Protein AF-A0A924QY97-F1 (afdb_monomer_lite)

Sequence (110 aa):
MATKSKAYRAAAEKIEEGRFYTPSEAVAVARETGSAKFNSTVEVALKLGVDPRKADQMVRGTVNLPHGTGKTARVIVFATGPAAEAALPAGADEGGGDELIEKVAAGYTS

Secondary structure (DSSP, 8-state):
-PPPPHHHHHHHTTSPTT----HHHHHHHHHHHS-TTS-PPP---------TTSGGG--------TT--SS----EEE--THHHHTTTTTT-SEEESHHHHHHHHTT---

pLDDT: mean 82.74, std 6.96, range [52.59, 94.69]

Structure (mmCIF, N/CA/C/O backbone):
data_AF-A0A924QY97-F1
#
_entry.id   AF-A0A924QY97-F1
#
loop_
_atom_site.group_PDB
_atom_site.id
_atom_site.type_symbol
_atom_site.label_atom_id
_atom_site.label_alt_id
_atom_site.label_comp_id
_atom_site.label_asym_id
_atom_site.label_entity_id
_atom_site.label_seq_id
_atom_site.pdbx_PDB_ins_code
_a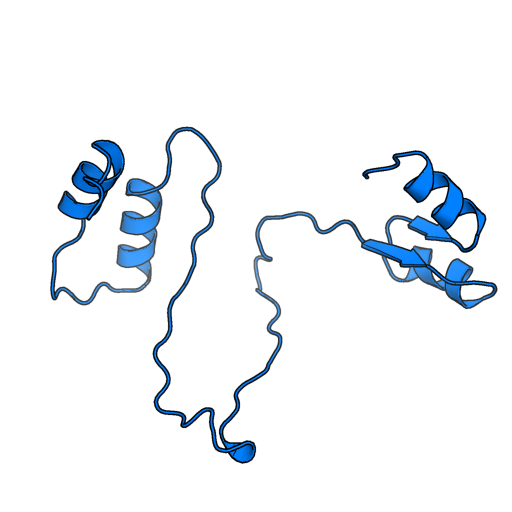tom_site.Cartn_x
_atom_site.Cartn_y
_atom_site.Cartn_z
_atom_site.occupancy
_atom_site.B_iso_or_equiv
_atom_site.auth_seq_id
_atom_site.auth_comp_id
_atom_site.auth_asym_id
_atom_site.auth_atom_id
_atom_site.pdbx_PDB_model_num
ATOM 1 N N . MET A 1 1 ? 9.631 1.384 25.755 1.00 52.59 1 MET A N 1
ATOM 2 C CA . MET A 1 1 ? 8.836 1.568 24.519 1.00 52.59 1 MET A CA 1
ATOM 3 C C . MET A 1 1 ? 8.519 3.045 24.384 1.00 52.59 1 MET A C 1
ATOM 5 O O . MET A 1 1 ? 8.153 3.647 25.384 1.00 52.59 1 MET A O 1
ATOM 9 N N . ALA A 1 2 ? 8.715 3.639 23.207 1.00 66.44 2 ALA A N 1
ATOM 10 C CA . ALA A 1 2 ? 8.408 5.052 22.997 1.00 66.44 2 ALA A CA 1
ATOM 11 C C . ALA A 1 2 ? 6.901 5.310 23.166 1.00 66.44 2 ALA A C 1
ATOM 13 O O . ALA A 1 2 ? 6.069 4.543 22.678 1.00 66.44 2 ALA A O 1
ATOM 14 N N . THR A 1 3 ? 6.554 6.386 23.867 1.00 83.25 3 THR A N 1
ATOM 15 C CA . THR A 1 3 ? 5.167 6.808 24.069 1.00 83.25 3 THR A CA 1
ATOM 16 C C . THR A 1 3 ? 4.534 7.162 22.723 1.00 83.25 3 THR A C 1
ATOM 18 O O . THR A 1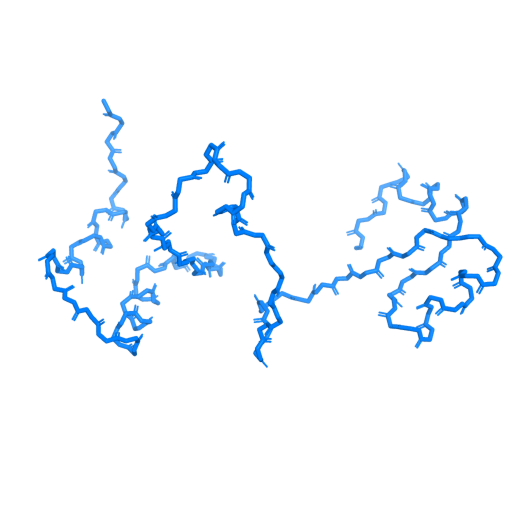 3 ? 5.054 7.995 21.982 1.00 83.25 3 THR A O 1
ATOM 21 N N . LYS A 1 4 ? 3.397 6.534 22.403 1.00 84.75 4 LYS A N 1
ATOM 22 C CA . LYS A 1 4 ? 2.625 6.813 21.182 1.00 84.75 4 LYS A CA 1
ATOM 23 C C . LYS A 1 4 ? 2.173 8.281 21.155 1.00 84.75 4 LYS A C 1
ATOM 25 O O . LYS A 1 4 ? 1.813 8.845 22.190 1.00 84.75 4 LYS A O 1
ATOM 30 N N . SER A 1 5 ? 2.174 8.898 19.971 1.00 87.56 5 SER A N 1
ATOM 31 C CA . SER A 1 5 ? 1.789 10.306 19.805 1.00 87.56 5 SER A CA 1
ATOM 32 C C . SER A 1 5 ? 0.316 10.544 20.171 1.00 87.56 5 SER A C 1
ATOM 34 O O . SER A 1 5 ? -0.513 9.634 20.106 1.00 87.56 5 SER A O 1
ATOM 36 N N . LYS A 1 6 ? -0.035 11.787 20.531 1.00 86.50 6 LYS A N 1
ATOM 37 C CA . LYS A 1 6 ? -1.427 12.166 20.847 1.00 86.50 6 LYS A CA 1
ATOM 38 C C . LYS A 1 6 ? -2.384 11.853 19.690 1.00 86.50 6 LYS A C 1
ATOM 40 O O . LYS A 1 6 ? -3.463 11.326 19.922 1.00 86.50 6 LYS A O 1
ATOM 45 N N . ALA A 1 7 ? -1.949 12.117 18.456 1.00 85.06 7 ALA A N 1
ATOM 46 C CA . ALA A 1 7 ? -2.725 11.836 17.251 1.00 85.06 7 ALA A CA 1
ATOM 47 C C . ALA A 1 7 ? -2.976 10.332 17.058 1.00 85.06 7 ALA A C 1
ATOM 49 O O . ALA A 1 7 ? -4.096 9.939 16.753 1.00 85.06 7 ALA A O 1
ATOM 50 N N . TYR A 1 8 ? -1.965 9.490 17.302 1.00 87.00 8 TYR A N 1
ATOM 51 C CA . TYR A 1 8 ? -2.133 8.038 17.219 1.00 87.00 8 TYR A CA 1
ATOM 52 C C . TYR A 1 8 ? -3.165 7.539 18.234 1.00 87.00 8 TYR A C 1
ATOM 54 O O . TYR A 1 8 ? -4.016 6.722 17.904 1.00 87.00 8 TYR A O 1
ATOM 62 N N . ARG A 1 9 ? -3.094 8.026 19.478 1.00 88.62 9 ARG A N 1
ATOM 63 C CA . ARG A 1 9 ? -4.020 7.607 20.538 1.00 88.62 9 ARG A CA 1
ATOM 64 C C . ARG A 1 9 ? -5.468 7.972 20.205 1.00 88.62 9 ARG A C 1
ATOM 66 O O . ARG A 1 9 ? -6.322 7.103 20.283 1.00 88.62 9 ARG A O 1
ATOM 73 N N . ALA A 1 10 ? -5.706 9.201 19.747 1.00 87.62 10 ALA A N 1
ATOM 74 C CA . ALA A 1 10 ? -7.034 9.650 19.329 1.00 87.62 10 ALA A CA 1
ATOM 75 C C . ALA A 1 10 ? -7.591 8.845 18.139 1.00 87.62 10 ALA A C 1
ATOM 77 O O . ALA A 1 10 ? -8.789 8.596 18.071 1.00 87.62 10 ALA A O 1
ATOM 78 N N . ALA A 1 11 ? -6.736 8.422 17.201 1.00 87.00 11 ALA A N 1
ATOM 79 C CA . ALA A 1 11 ? -7.147 7.543 16.107 1.00 87.00 11 ALA A CA 1
ATOM 80 C C . ALA A 1 11 ? -7.488 6.126 16.601 1.00 87.00 11 ALA A C 1
ATOM 82 O O . ALA A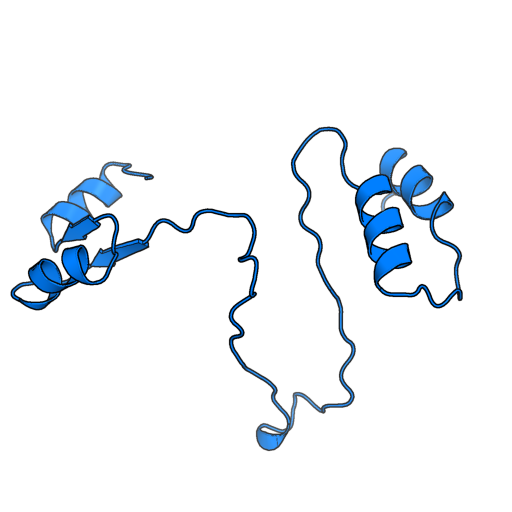 1 11 ? -8.473 5.548 16.154 1.00 87.00 11 ALA A O 1
ATOM 83 N N . ALA A 1 12 ? -6.705 5.583 17.539 1.00 87.81 12 ALA A N 1
ATOM 84 C CA . ALA A 1 12 ? -6.932 4.251 18.098 1.00 87.81 12 ALA A CA 1
ATOM 85 C C . ALA A 1 12 ? -8.234 4.160 18.910 1.00 87.81 12 ALA A C 1
ATOM 87 O O . ALA A 1 12 ? -8.889 3.129 18.874 1.00 87.81 12 ALA A O 1
ATOM 88 N N . GLU A 1 13 ? -8.639 5.238 19.587 1.00 88.75 13 GLU A N 1
ATOM 89 C CA . GLU A 1 13 ? -9.910 5.311 20.329 1.00 88.75 13 GLU A CA 1
ATOM 90 C C . GLU A 1 13 ? -11.152 5.173 19.430 1.00 88.75 13 GLU A C 1
ATOM 92 O O . GLU A 1 13 ? -12.214 4.792 19.912 1.00 88.75 13 GLU A O 1
ATOM 97 N N . LYS A 1 14 ? -11.030 5.446 18.123 1.00 87.00 14 LYS A N 1
ATOM 98 C CA . LYS A 1 14 ? -12.119 5.265 17.147 1.00 87.00 14 LYS A CA 1
ATOM 99 C C . LYS A 1 14 ? -12.261 3.824 16.652 1.00 87.00 14 LYS A C 1
ATOM 101 O O . LYS A 1 14 ? -13.213 3.521 15.936 1.00 87.00 14 LYS A O 1
ATOM 106 N N . ILE A 1 15 ? -11.294 2.962 16.963 1.00 89.69 15 ILE A N 1
ATOM 107 C CA . ILE A 1 15 ? -11.260 1.572 16.515 1.00 89.69 15 ILE A CA 1
ATOM 108 C C . ILE A 1 15 ? -11.695 0.693 17.684 1.00 89.69 15 ILE A C 1
ATOM 110 O O . ILE A 1 15 ? -11.055 0.670 18.732 1.00 89.69 15 ILE A O 1
ATOM 114 N N . GLU A 1 16 ? -12.775 -0.055 17.494 1.00 89.75 16 GLU A N 1
ATOM 115 C CA . GLU A 1 16 ? -13.268 -1.011 18.478 1.00 89.75 16 GLU A CA 1
ATOM 116 C C . GLU A 1 16 ? -12.470 -2.312 18.382 1.00 89.75 16 GLU A C 1
ATOM 118 O O . GLU A 1 16 ? -12.450 -2.993 17.352 1.00 89.75 16 GLU A O 1
ATOM 123 N N . GLU A 1 17 ? -11.802 -2.670 19.474 1.00 89.44 17 GLU A N 1
ATOM 124 C CA . GLU A 1 17 ? -11.028 -3.902 19.549 1.00 89.44 17 GLU A CA 1
ATOM 125 C C . GLU A 1 17 ? -11.950 -5.131 19.504 1.00 89.44 17 GLU A C 1
ATOM 127 O O . GLU A 1 17 ? -12.967 -5.200 20.191 1.00 89.44 17 GLU A O 1
ATOM 132 N N . GLY A 1 18 ? -11.603 -6.116 18.672 1.00 88.75 18 GLY A N 1
ATOM 133 C CA . GLY A 1 18 ? -12.374 -7.355 18.517 1.00 88.75 18 GLY A CA 1
ATOM 134 C C . GLY A 1 18 ? -13.609 -7.250 17.615 1.00 88.75 18 GLY A C 1
ATOM 135 O O . GLY A 1 1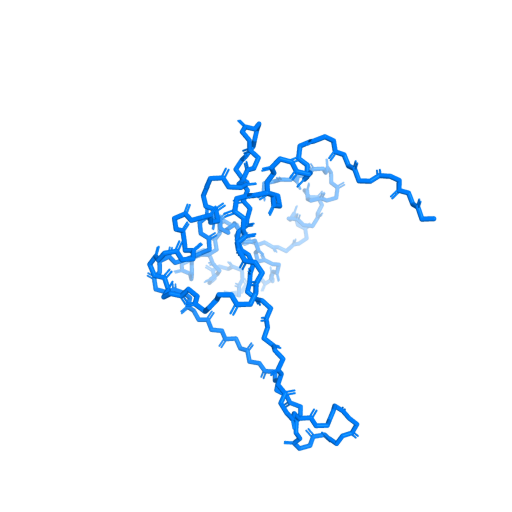8 ? -14.203 -8.280 17.294 1.00 88.75 18 GLY A O 1
ATOM 136 N N . ARG A 1 19 ? -13.978 -6.049 17.148 1.00 91.62 19 ARG A N 1
ATOM 137 C CA . ARG A 1 19 ? -15.054 -5.880 16.166 1.00 91.62 19 ARG A CA 1
ATOM 138 C C . ARG A 1 19 ? -14.563 -6.222 14.760 1.00 91.62 19 ARG A C 1
ATOM 140 O O . ARG A 1 19 ? -13.571 -5.682 14.273 1.00 91.62 19 ARG A O 1
ATOM 147 N N . PHE A 1 20 ? -15.311 -7.082 14.073 1.00 91.81 20 PHE A N 1
ATOM 148 C CA . PHE A 1 20 ? -15.124 -7.331 12.647 1.00 91.81 20 PHE A CA 1
ATOM 149 C C . PHE A 1 20 ? -15.940 -6.321 11.844 1.00 91.81 20 PHE A C 1
ATOM 151 O O . PHE A 1 20 ? -17.165 -6.402 11.783 1.00 91.81 20 PHE A O 1
ATOM 158 N N . TYR A 1 21 ? -15.249 -5.356 11.246 1.00 92.88 21 TYR A N 1
ATOM 159 C CA . TYR A 1 21 ? -15.856 -4.367 10.365 1.00 92.88 21 TYR A CA 1
ATOM 160 C C . TYR A 1 21 ? -16.125 -4.957 8.981 1.00 92.88 21 TYR A C 1
ATOM 162 O O . TYR A 1 21 ? -15.310 -5.708 8.438 1.00 92.88 21 TYR A O 1
ATOM 170 N N . THR A 1 22 ? -17.241 -4.566 8.372 1.00 94.69 22 THR A N 1
ATOM 171 C CA . THR A 1 22 ? -17.449 -4.775 6.935 1.00 94.69 22 THR A CA 1
ATOM 172 C C . THR A 1 22 ? -16.456 -3.927 6.126 1.00 94.69 22 THR A C 1
ATOM 174 O O . THR A 1 22 ? -15.958 -2.914 6.630 1.00 94.69 22 THR A O 1
ATOM 177 N N . PRO A 1 23 ? -16.175 -4.269 4.853 1.00 89.25 23 PRO A N 1
ATOM 178 C CA . PRO A 1 23 ? -15.249 -3.491 4.028 1.00 89.25 23 PRO A CA 1
ATOM 179 C C . PRO A 1 23 ? -15.609 -2.000 3.939 1.00 89.25 23 PRO A C 1
ATOM 181 O O . PRO A 1 23 ? -14.732 -1.144 4.021 1.00 89.25 23 PRO A O 1
ATOM 184 N N . SER A 1 24 ? -16.899 -1.675 3.829 1.00 91.38 24 SER A N 1
ATOM 185 C CA . SER A 1 24 ? -17.388 -0.293 3.785 1.00 91.38 24 SER A CA 1
ATOM 186 C C . SER A 1 24 ? -17.149 0.465 5.090 1.00 91.38 24 SER A C 1
ATOM 188 O O . SER A 1 24 ? -16.701 1.610 5.058 1.00 91.38 24 SER A O 1
ATOM 190 N N . GLU A 1 25 ? -17.406 -0.168 6.237 1.00 91.69 25 GLU A N 1
ATOM 191 C CA . GLU A 1 25 ? -17.169 0.452 7.546 1.00 91.69 25 GLU A CA 1
ATOM 192 C C . GLU A 1 25 ? -15.672 0.644 7.799 1.00 91.69 25 GLU A C 1
ATOM 194 O O . GLU A 1 25 ? -15.252 1.711 8.242 1.00 91.69 25 GLU A O 1
ATOM 199 N N . ALA A 1 26 ? -14.853 -0.354 7.454 1.00 90.50 26 ALA A N 1
ATOM 200 C CA . ALA A 1 26 ? -13.405 -0.284 7.604 1.00 90.50 26 ALA A CA 1
ATOM 201 C C . ALA A 1 26 ? -12.806 0.879 6.797 1.00 90.50 26 ALA A C 1
ATOM 203 O O . ALA A 1 26 ? -11.949 1.603 7.301 1.00 90.50 26 ALA A O 1
ATOM 204 N N . VAL A 1 27 ? -13.289 1.108 5.569 1.00 89.88 27 VAL A N 1
ATOM 205 C CA . VAL A 1 27 ? -12.858 2.245 4.741 1.00 89.88 27 VAL A CA 1
ATOM 206 C C . VAL A 1 27 ? -13.282 3.580 5.356 1.00 89.88 27 VAL A C 1
ATOM 208 O O . VAL A 1 27 ? -12.490 4.524 5.348 1.00 89.88 27 VAL A O 1
ATOM 211 N N . ALA A 1 28 ? -14.492 3.678 5.914 1.00 90.75 28 ALA A N 1
ATOM 212 C CA . ALA A 1 28 ? -14.946 4.895 6.587 1.00 90.75 28 ALA A CA 1
ATOM 213 C C . ALA A 1 28 ? -14.044 5.241 7.784 1.00 90.75 28 ALA A C 1
ATOM 215 O O . ALA A 1 28 ? -13.512 6.351 7.853 1.00 90.75 28 ALA A O 1
ATOM 216 N N . VAL A 1 29 ? -13.773 4.261 8.652 1.00 90.00 29 VAL A N 1
ATOM 217 C CA . VAL A 1 29 ? -12.866 4.419 9.800 1.00 90.00 29 VAL A CA 1
ATOM 218 C C . VAL A 1 29 ? -11.452 4.776 9.334 1.00 90.00 29 VAL A C 1
ATOM 220 O O . VAL A 1 29 ? -10.855 5.720 9.850 1.00 90.00 29 VAL A O 1
ATOM 223 N N . ALA A 1 30 ? -10.929 4.104 8.302 1.00 88.94 30 ALA A N 1
ATOM 224 C CA . ALA A 1 30 ? -9.600 4.389 7.762 1.00 88.94 30 ALA A CA 1
ATOM 225 C C . ALA A 1 30 ? -9.456 5.856 7.315 1.00 88.94 30 ALA A C 1
ATOM 227 O O . ALA A 1 30 ? -8.440 6.491 7.610 1.00 88.94 30 ALA A O 1
ATOM 228 N N . ARG A 1 31 ? -10.488 6.432 6.677 1.00 86.12 31 ARG A N 1
ATOM 229 C CA . ARG A 1 31 ? -10.498 7.854 6.285 1.00 86.12 31 ARG A CA 1
ATOM 230 C C . ARG A 1 31 ? -10.498 8.792 7.490 1.00 86.12 31 ARG A C 1
ATOM 232 O O . ARG A 1 31 ? -9.826 9.817 7.448 1.00 86.12 31 ARG A O 1
ATOM 239 N N . GLU A 1 32 ? -11.201 8.445 8.563 1.00 86.56 32 GLU A N 1
ATOM 240 C CA . GLU A 1 32 ? -11.259 9.253 9.788 1.00 86.56 32 GLU A CA 1
ATOM 241 C C . GLU A 1 32 ? -10.003 9.177 10.664 1.00 86.56 32 GLU A C 1
ATOM 243 O O . GLU A 1 32 ? -9.762 10.076 11.478 1.00 86.56 32 GLU A O 1
ATOM 248 N N . THR A 1 33 ? -9.242 8.089 10.543 1.00 87.06 33 THR A N 1
ATOM 249 C CA . THR A 1 33 ? -7.961 7.886 11.240 1.00 87.06 33 THR A CA 1
ATOM 250 C C . THR A 1 33 ? -6.757 8.408 10.456 1.00 87.06 33 THR A C 1
ATOM 252 O O . THR A 1 33 ? -5.651 8.470 10.997 1.00 87.06 33 THR A O 1
ATOM 255 N N . GLY A 1 34 ? -6.960 8.786 9.190 1.00 81.81 34 GLY A N 1
ATOM 256 C CA . GLY A 1 34 ? -5.924 9.340 8.326 1.00 81.81 34 GLY A CA 1
ATOM 257 C C . GLY A 1 34 ? -5.357 10.665 8.844 1.00 81.81 34 GLY A C 1
ATOM 258 O O . GLY A 1 34 ? -5.984 11.395 9.614 1.00 81.81 34 GLY A O 1
ATOM 259 N N . SER A 1 35 ? -4.144 11.003 8.406 1.00 77.00 35 SER A N 1
ATOM 260 C CA . SER A 1 35 ? -3.531 12.291 8.732 1.00 77.00 35 SER A CA 1
ATOM 261 C C . SER A 1 35 ? -4.298 13.433 8.068 1.00 77.00 35 SER A C 1
ATOM 263 O O . SER A 1 35 ? -4.467 13.445 6.854 1.00 77.00 35 SER A O 1
ATOM 265 N N . ALA A 1 36 ? -4.672 14.455 8.839 1.00 77.44 36 ALA A N 1
ATOM 266 C CA . ALA A 1 36 ? -5.285 15.670 8.295 1.00 77.44 36 ALA A CA 1
ATOM 267 C C . ALA A 1 36 ? -4.301 16.553 7.499 1.00 77.44 36 ALA A C 1
ATOM 269 O O . ALA A 1 36 ? -4.715 17.499 6.838 1.00 77.44 36 ALA A O 1
ATOM 270 N N . LYS A 1 37 ? -2.990 16.289 7.595 1.00 82.38 37 LYS A N 1
ATOM 271 C CA . LYS A 1 37 ? -1.941 17.157 7.031 1.00 82.38 37 LYS A CA 1
ATOM 272 C C . LYS A 1 37 ? -1.477 16.746 5.637 1.00 82.38 37 LYS A C 1
ATOM 274 O O . LYS A 1 37 ? -0.834 17.543 4.965 1.00 82.38 37 LYS A O 1
ATOM 279 N N . PHE A 1 38 ? -1.718 15.502 5.234 1.00 83.62 38 PHE A N 1
ATOM 280 C CA . PHE A 1 38 ? -1.238 14.965 3.963 1.00 83.62 38 PHE A CA 1
ATOM 281 C C . PHE A 1 38 ? -2.125 13.817 3.482 1.00 83.62 38 PHE A C 1
ATOM 283 O O . PHE A 1 38 ? -2.796 13.157 4.277 1.00 83.62 38 PHE A O 1
ATOM 290 N N . ASN A 1 39 ? -2.066 13.538 2.180 1.00 82.19 39 ASN A N 1
ATOM 291 C CA . ASN A 1 39 ? -2.766 12.407 1.580 1.00 82.19 39 ASN A CA 1
ATOM 292 C C . ASN A 1 39 ? -2.173 11.092 2.092 1.00 82.19 39 ASN A C 1
ATOM 294 O O . ASN A 1 39 ? -1.072 10.690 1.716 1.00 82.19 39 ASN A O 1
ATOM 298 N N . SER A 1 40 ? -2.903 10.454 3.000 1.00 84.69 40 SER A N 1
ATOM 299 C CA . SER A 1 40 ? -2.492 9.203 3.632 1.00 84.69 40 SER A CA 1
ATOM 300 C C . SER A 1 40 ? -2.710 8.023 2.682 1.00 84.69 40 SER A C 1
ATOM 302 O O . SER A 1 40 ? -3.641 8.028 1.880 1.00 84.69 40 SER A O 1
ATOM 304 N N . THR A 1 41 ? -1.847 7.010 2.770 1.00 86.25 41 THR A N 1
ATOM 305 C CA . THR A 1 41 ? -2.005 5.746 2.034 1.00 86.25 41 THR A CA 1
ATOM 306 C C . THR A 1 41 ? -2.724 4.737 2.922 1.00 86.25 41 THR A C 1
ATOM 308 O O . THR A 1 41 ? -2.436 4.657 4.115 1.00 86.25 41 THR A O 1
ATOM 311 N N . VAL A 1 42 ? -3.665 3.989 2.347 1.00 87.25 42 VAL A N 1
ATOM 312 C CA . VAL A 1 42 ? -4.330 2.873 3.027 1.00 87.25 42 VAL A CA 1
ATOM 313 C C . VAL A 1 42 ? -3.621 1.587 2.627 1.00 87.25 42 VAL A C 1
ATOM 315 O O . VAL A 1 42 ? -3.474 1.302 1.441 1.00 87.25 42 VAL A O 1
ATOM 318 N N . GLU A 1 43 ? -3.196 0.816 3.621 1.00 87.25 43 GLU A N 1
ATOM 319 C CA . GLU A 1 43 ? -2.558 -0.486 3.440 1.00 87.25 43 GLU A CA 1
ATOM 320 C C . GLU A 1 43 ? -3.434 -1.585 4.044 1.00 87.25 43 GLU A C 1
ATOM 322 O O . GLU A 1 43 ? -4.175 -1.354 5.001 1.00 87.25 43 GLU A O 1
ATOM 327 N N . VAL A 1 44 ? -3.338 -2.794 3.490 1.00 87.62 44 VAL A N 1
ATOM 328 C CA . VAL A 1 44 ? -4.064 -3.969 3.981 1.00 87.62 44 VAL A CA 1
ATOM 329 C C . VAL A 1 44 ? -3.050 -5.024 4.397 1.00 87.62 44 VAL A C 1
ATOM 331 O O . VAL A 1 44 ? -2.299 -5.539 3.572 1.00 87.62 44 VAL A O 1
ATOM 334 N N . ALA A 1 45 ? -3.038 -5.358 5.686 1.00 89.50 45 ALA A N 1
ATOM 335 C CA . ALA A 1 45 ? -2.217 -6.433 6.221 1.00 89.50 45 ALA A CA 1
ATOM 336 C C . ALA A 1 45 ? -3.012 -7.744 6.218 1.00 89.50 45 ALA A C 1
ATOM 338 O O . ALA A 1 45 ? -4.061 -7.850 6.853 1.00 89.50 45 ALA A O 1
ATOM 339 N N . LEU A 1 46 ? -2.498 -8.753 5.517 1.00 88.12 46 LEU A N 1
ATOM 340 C CA . LEU A 1 46 ? -3.114 -10.074 5.405 1.00 88.12 46 LEU A CA 1
ATOM 341 C C . LEU A 1 46 ? -2.182 -11.107 6.031 1.00 88.12 46 LEU A C 1
ATOM 343 O O . LEU A 1 46 ? -1.047 -11.284 5.590 1.00 88.12 46 LEU A O 1
ATOM 347 N N . LYS A 1 47 ? -2.663 -11.813 7.056 1.00 88.56 47 LYS A N 1
ATOM 348 C CA . LYS A 1 47 ? -1.950 -12.964 7.611 1.00 88.56 47 LYS A CA 1
ATOM 349 C C . LYS A 1 47 ? -2.353 -14.211 6.834 1.00 88.56 47 LYS A C 1
ATOM 351 O O . LYS A 1 47 ? -3.470 -14.698 6.975 1.00 88.56 47 LYS A O 1
ATOM 356 N N . LEU A 1 48 ? -1.430 -14.721 6.029 1.00 88.81 48 LEU A N 1
ATOM 357 C CA . LEU A 1 48 ? -1.614 -15.955 5.271 1.00 88.81 48 LEU A CA 1
ATOM 358 C C . LEU A 1 48 ? -1.180 -17.169 6.108 1.00 88.81 48 LEU A C 1
ATOM 360 O O . LEU A 1 48 ? -0.287 -17.068 6.946 1.00 88.81 48 LEU A O 1
ATOM 364 N N . GLY A 1 49 ? -1.804 -18.322 5.869 1.00 88.69 49 GLY A N 1
ATOM 365 C CA . GLY A 1 49 ? -1.471 -19.597 6.522 1.00 88.69 49 GLY A CA 1
ATOM 366 C C . GLY A 1 49 ? -0.331 -20.372 5.851 1.00 88.69 49 GLY A C 1
ATOM 367 O O . GLY A 1 49 ? -0.273 -21.588 5.995 1.00 88.69 49 GLY A O 1
ATOM 368 N N . VAL A 1 50 ? 0.519 -19.697 5.075 1.00 87.62 50 VAL A N 1
ATOM 369 C CA . VAL A 1 50 ? 1.601 -20.314 4.291 1.00 87.62 50 VAL A CA 1
ATOM 370 C C . VAL A 1 50 ? 2.902 -20.376 5.090 1.00 87.62 50 VAL A C 1
ATOM 372 O O . VAL A 1 50 ? 3.192 -19.472 5.876 1.00 87.62 50 VAL A O 1
ATOM 375 N N . ASP A 1 51 ? 3.703 -21.420 4.878 1.00 88.19 51 ASP A N 1
ATOM 376 C CA . ASP A 1 51 ? 5.061 -21.511 5.420 1.00 88.19 51 ASP A CA 1
ATOM 377 C C . ASP A 1 51 ? 6.067 -20.900 4.427 1.00 88.19 51 ASP A C 1
ATOM 379 O O . ASP A 1 51 ? 6.366 -21.518 3.403 1.00 88.19 51 ASP A O 1
ATOM 383 N N . PRO A 1 52 ? 6.645 -19.717 4.708 1.00 83.50 52 PRO A N 1
ATOM 384 C CA . PRO A 1 52 ? 7.551 -19.043 3.780 1.00 83.50 52 PRO A CA 1
ATOM 385 C C . PRO A 1 52 ? 8.885 -19.779 3.581 1.00 83.50 52 PRO A C 1
ATOM 387 O O . PRO A 1 52 ? 9.650 -19.418 2.690 1.00 83.50 52 PRO A O 1
ATOM 390 N N . ARG A 1 53 ? 9.195 -20.794 4.402 1.00 88.31 53 ARG A N 1
ATOM 391 C CA . ARG A 1 53 ? 10.403 -21.623 4.254 1.00 88.31 53 ARG A CA 1
ATOM 392 C C . ARG A 1 53 ? 10.254 -22.661 3.142 1.00 88.31 53 ARG A C 1
ATOM 394 O O . ARG A 1 53 ? 11.257 -23.209 2.690 1.00 88.31 53 ARG A O 1
ATOM 401 N N . LYS A 1 54 ? 9.020 -22.940 2.717 1.00 88.12 54 LYS A N 1
ATOM 402 C CA . LYS A 1 54 ? 8.692 -23.878 1.646 1.00 88.12 54 LYS A CA 1
ATOM 403 C C . LYS A 1 54 ? 8.447 -23.099 0.355 1.00 88.12 54 LYS A C 1
ATOM 405 O O . LYS A 1 54 ? 7.530 -22.286 0.279 1.00 88.12 54 LYS A O 1
ATOM 410 N N . ALA A 1 55 ? 9.293 -23.320 -0.650 1.00 81.12 55 ALA A N 1
ATOM 411 C CA . ALA A 1 55 ? 9.274 -22.541 -1.890 1.00 81.12 55 ALA A CA 1
ATOM 412 C C . ALA A 1 55 ? 7.941 -22.645 -2.658 1.00 81.12 55 ALA A C 1
ATOM 414 O O . ALA A 1 55 ? 7.517 -21.673 -3.275 1.00 81.12 55 ALA A O 1
ATOM 415 N N . ASP A 1 56 ? 7.256 -23.787 -2.574 1.00 85.19 56 ASP A N 1
ATOM 416 C CA . ASP A 1 56 ? 5.940 -24.052 -3.172 1.00 85.19 56 ASP A CA 1
ATOM 417 C C . ASP A 1 56 ? 4.792 -23.275 -2.510 1.00 85.19 56 ASP A C 1
ATOM 419 O O . ASP A 1 56 ? 3.738 -23.101 -3.115 1.00 85.19 56 ASP A O 1
ATOM 423 N N . GLN A 1 57 ? 4.992 -22.776 -1.287 1.00 85.69 57 GLN A N 1
ATOM 424 C CA . GLN A 1 57 ? 3.997 -21.989 -0.552 1.00 85.69 57 GLN A CA 1
ATOM 425 C C . GLN A 1 57 ? 4.276 -20.480 -0.594 1.00 85.69 57 GLN A C 1
ATOM 427 O O . GLN A 1 57 ? 3.535 -19.690 -0.004 1.00 85.69 57 GLN A O 1
ATOM 432 N N . MET A 1 58 ? 5.333 -20.054 -1.292 1.00 86.44 58 MET A N 1
ATOM 433 C CA . MET A 1 58 ? 5.654 -18.642 -1.449 1.00 86.44 58 MET A CA 1
ATOM 434 C C . MET A 1 58 ? 4.670 -17.974 -2.415 1.00 86.44 58 MET A C 1
ATOM 436 O O . MET A 1 58 ? 4.623 -18.287 -3.602 1.00 86.44 58 MET A O 1
ATOM 440 N N . VAL A 1 59 ? 3.909 -16.999 -1.915 1.00 84.12 59 VAL A N 1
ATOM 441 C CA . VAL A 1 59 ? 2.980 -16.213 -2.734 1.00 84.12 59 VAL A CA 1
ATOM 442 C C . VAL A 1 59 ? 3.672 -14.935 -3.194 1.00 84.12 59 VAL A C 1
ATOM 444 O O . VAL A 1 59 ? 3.931 -14.035 -2.396 1.00 84.12 59 VAL A O 1
ATOM 447 N N . ARG A 1 60 ? 3.956 -14.839 -4.495 1.00 87.12 60 ARG A N 1
ATOM 448 C CA . ARG A 1 60 ? 4.457 -13.619 -5.135 1.00 87.12 60 ARG A CA 1
ATOM 449 C C . ARG A 1 60 ? 3.663 -13.368 -6.409 1.00 87.12 60 ARG A C 1
ATOM 451 O O . ARG A 1 60 ? 3.731 -14.154 -7.345 1.00 87.12 60 ARG A O 1
ATOM 458 N N . GLY A 1 61 ? 2.916 -12.273 -6.436 1.00 84.88 61 GLY A N 1
ATOM 459 C CA . GLY A 1 61 ? 2.094 -11.896 -7.578 1.00 84.88 61 GLY A CA 1
ATOM 460 C C . GLY A 1 61 ? 1.989 -10.386 -7.709 1.00 84.88 61 GLY A C 1
ATOM 461 O O . GLY A 1 61 ? 2.252 -9.645 -6.761 1.00 84.88 61 GLY A O 1
ATOM 462 N N . THR A 1 62 ? 1.612 -9.945 -8.899 1.00 86.38 62 THR A N 1
ATOM 463 C CA . THR A 1 62 ? 1.227 -8.566 -9.185 1.00 86.38 62 THR A CA 1
ATOM 464 C C . THR A 1 62 ?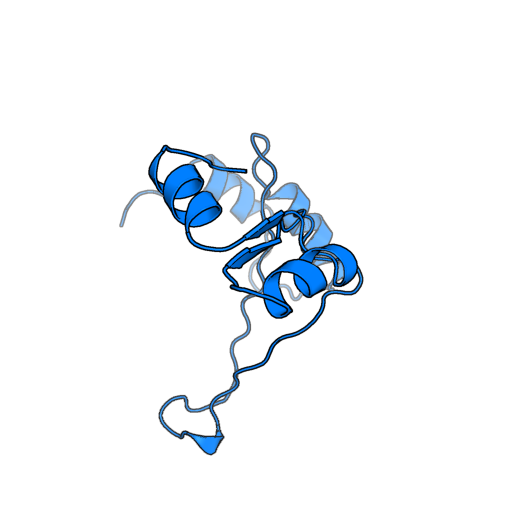 -0.272 -8.533 -9.450 1.00 86.38 62 THR A C 1
ATOM 466 O O . THR A 1 62 ? -0.847 -9.486 -9.973 1.00 86.38 62 THR A O 1
ATOM 469 N N . VAL A 1 63 ? -0.923 -7.445 -9.054 1.00 83.88 63 VAL A N 1
ATOM 470 C CA . VAL A 1 63 ? -2.343 -7.228 -9.324 1.00 83.88 63 VAL A CA 1
ATOM 471 C C . VAL A 1 63 ? -2.535 -5.802 -9.807 1.00 83.88 63 VAL A C 1
ATOM 473 O O . VAL A 1 63 ? -1.975 -4.865 -9.236 1.00 83.88 63 VAL A O 1
ATOM 476 N N . ASN A 1 64 ? -3.337 -5.642 -10.854 1.00 83.69 64 ASN A N 1
ATOM 477 C CA . ASN A 1 64 ? -3.741 -4.327 -11.322 1.00 83.69 64 ASN A CA 1
ATOM 478 C C . ASN A 1 64 ? -4.990 -3.906 -10.554 1.00 83.69 64 ASN A C 1
ATOM 480 O O . ASN A 1 64 ? -6.006 -4.602 -10.567 1.00 83.69 64 ASN A O 1
ATOM 484 N N . LEU A 1 65 ? -4.913 -2.764 -9.874 1.00 84.06 65 LEU A N 1
ATOM 485 C CA . LEU A 1 65 ? -6.063 -2.208 -9.174 1.00 84.06 65 LEU A CA 1
ATOM 486 C C . LEU A 1 65 ? -7.016 -1.558 -10.190 1.00 84.06 65 LEU A C 1
ATOM 488 O O . LEU A 1 65 ? -6.562 -0.722 -10.972 1.00 84.06 65 LEU A O 1
ATOM 492 N N . PRO A 1 66 ? -8.328 -1.867 -10.162 1.00 84.19 66 PRO A N 1
ATOM 493 C CA . PRO A 1 66 ? -9.296 -1.335 -11.129 1.00 84.19 66 PRO A CA 1
ATOM 494 C C . PRO A 1 66 ? -9.442 0.191 -11.064 1.00 84.19 66 PRO A C 1
ATOM 496 O O . PRO A 1 66 ? -9.827 0.821 -12.043 1.00 84.19 66 PRO A O 1
ATOM 499 N N . HIS A 1 67 ? -9.105 0.793 -9.922 1.00 82.12 67 HIS A N 1
ATOM 500 C CA . HIS A 1 67 ? -9.106 2.243 -9.715 1.00 82.12 67 HIS A CA 1
ATOM 501 C C . HIS A 1 67 ? -7.687 2.830 -9.610 1.00 82.12 67 HIS A C 1
ATOM 503 O O . HIS A 1 67 ? -7.515 3.979 -9.210 1.00 82.12 67 HIS A O 1
ATOM 509 N N . GLY A 1 68 ? -6.663 2.041 -9.958 1.00 79.88 68 GLY A N 1
ATOM 510 C CA . GLY A 1 68 ? -5.260 2.410 -9.797 1.00 79.88 68 GLY A CA 1
ATOM 511 C C . GLY A 1 68 ? -4.831 2.554 -8.333 1.00 79.88 68 GLY A C 1
ATOM 512 O O . GLY A 1 68 ? -5.567 2.243 -7.399 1.00 79.88 68 GLY A O 1
ATOM 513 N N . THR A 1 69 ? -3.603 3.024 -8.129 1.00 78.06 69 THR A N 1
ATOM 514 C CA . THR A 1 69 ? -3.010 3.274 -6.800 1.00 78.06 69 THR A CA 1
ATOM 515 C C . THR A 1 69 ? -3.226 4.712 -6.315 1.00 78.06 69 THR A C 1
ATOM 517 O O . THR A 1 69 ? -2.702 5.101 -5.273 1.00 78.06 69 THR A O 1
ATOM 520 N N . GLY A 1 70 ? -3.957 5.532 -7.082 1.00 71.12 70 GLY A N 1
ATOM 521 C CA . GLY A 1 70 ? -4.145 6.960 -6.805 1.00 71.12 70 GLY A CA 1
ATOM 522 C C . GLY A 1 70 ? -2.883 7.813 -6.991 1.00 71.12 70 GLY A C 1
ATOM 523 O O . GLY A 1 70 ? -2.899 8.999 -6.672 1.00 71.12 70 GLY A O 1
ATOM 524 N N . LYS A 1 71 ? -1.792 7.229 -7.504 1.00 73.69 71 LYS A N 1
ATOM 525 C CA . LYS A 1 71 ? -0.575 7.938 -7.907 1.00 73.69 71 LYS A CA 1
ATOM 526 C C . LYS A 1 71 ? -0.384 7.786 -9.409 1.00 73.69 71 LYS A C 1
ATOM 528 O O . LYS A 1 71 ? -0.436 6.672 -9.925 1.00 73.69 71 LYS A O 1
ATOM 533 N N . THR A 1 72 ? -0.128 8.897 -10.091 1.00 73.56 72 THR A N 1
ATOM 534 C CA . THR A 1 72 ? 0.301 8.878 -11.490 1.00 73.56 72 THR A CA 1
ATOM 535 C C . THR A 1 72 ? 1.730 8.352 -11.530 1.00 73.56 72 THR A C 1
ATOM 537 O O . THR A 1 72 ? 2.654 9.031 -11.081 1.00 73.56 72 THR A O 1
ATOM 540 N N . ALA A 1 73 ? 1.902 7.112 -11.988 1.00 73.00 73 ALA A N 1
ATOM 541 C CA . ALA A 1 73 ? 3.223 6.567 -12.252 1.00 73.00 73 ALA A CA 1
ATOM 542 C C . ALA A 1 73 ? 3.762 7.240 -13.513 1.00 73.00 73 ALA A C 1
ATOM 544 O O . ALA A 1 73 ? 3.117 7.170 -14.556 1.00 73.00 73 ALA A O 1
ATOM 545 N N . ARG A 1 74 ? 4.915 7.897 -13.390 1.00 77.50 74 ARG A N 1
ATOM 546 C CA . ARG A 1 74 ? 5.697 8.332 -14.543 1.00 77.50 74 ARG A CA 1
ATOM 547 C C . ARG A 1 74 ? 6.695 7.239 -14.883 1.00 77.50 74 ARG A C 1
ATOM 549 O O . ARG A 1 74 ? 7.365 6.728 -13.983 1.00 77.50 74 ARG A O 1
ATOM 556 N N . VAL A 1 75 ? 6.741 6.841 -16.146 1.00 81.50 75 VAL A N 1
ATOM 557 C CA . VAL A 1 75 ? 7.556 5.728 -16.628 1.00 81.50 75 VAL A CA 1
ATOM 558 C C . VAL A 1 75 ? 8.567 6.260 -17.624 1.00 81.50 75 VAL A C 1
ATOM 560 O O . VAL A 1 75 ? 8.213 6.724 -18.703 1.00 81.50 75 VAL A O 1
ATOM 563 N N . ILE A 1 76 ? 9.839 6.144 -17.259 1.00 81.75 76 ILE A N 1
ATOM 564 C CA . ILE A 1 76 ? 10.967 6.464 -18.125 1.00 81.75 76 ILE A CA 1
ATOM 565 C C . ILE A 1 76 ? 11.634 5.150 -18.528 1.00 81.75 76 ILE A C 1
ATOM 567 O O . ILE A 1 76 ? 11.891 4.294 -17.677 1.00 81.75 76 ILE A O 1
ATOM 571 N N . VAL A 1 77 ? 11.901 4.978 -19.820 1.00 83.12 77 VAL A N 1
ATOM 572 C CA . VAL A 1 77 ? 12.504 3.760 -20.371 1.00 83.12 77 VAL A CA 1
ATOM 573 C C . VAL A 1 77 ? 13.929 4.044 -20.830 1.00 83.12 77 VAL A C 1
ATOM 575 O O . VAL A 1 77 ? 14.158 4.847 -21.732 1.00 83.12 77 VAL A O 1
ATOM 578 N N . PHE A 1 78 ? 14.886 3.324 -20.244 1.00 82.69 78 PHE A N 1
ATOM 579 C CA . PHE A 1 78 ? 16.270 3.309 -20.709 1.00 82.69 78 PHE A CA 1
ATOM 580 C C . PHE A 1 78 ? 16.448 2.221 -21.768 1.00 82.69 78 PHE A C 1
ATOM 582 O O . PHE A 1 78 ? 16.435 1.030 -21.451 1.00 82.69 78 PHE A O 1
ATOM 589 N N . ALA A 1 79 ? 16.587 2.625 -23.027 1.00 81.75 79 ALA A N 1
ATOM 590 C CA . ALA A 1 79 ? 16.778 1.720 -24.155 1.00 81.75 79 ALA A CA 1
ATOM 591 C C . ALA A 1 79 ? 17.589 2.402 -25.264 1.00 81.75 79 ALA A C 1
ATOM 593 O O . ALA A 1 79 ? 17.634 3.627 -25.350 1.00 81.75 79 ALA A O 1
ATOM 594 N N . THR A 1 80 ? 18.220 1.612 -26.131 1.00 80.19 80 THR A N 1
ATOM 595 C CA . THR A 1 80 ? 18.972 2.107 -27.293 1.00 80.19 80 THR A CA 1
ATOM 596 C C . THR A 1 80 ? 18.358 1.598 -28.598 1.00 80.19 80 THR A C 1
ATOM 598 O O . THR A 1 80 ? 17.758 0.520 -28.652 1.00 80.19 80 THR A O 1
ATOM 601 N N . GLY A 1 81 ? 18.488 2.389 -29.667 1.00 76.44 81 GLY A N 1
ATOM 602 C CA . GLY A 1 81 ? 18.019 2.018 -31.003 1.00 76.44 81 GLY A CA 1
ATOM 603 C C . GLY A 1 81 ? 16.489 1.854 -31.102 1.00 76.44 81 GLY A C 1
ATOM 604 O O . GLY A 1 81 ? 15.754 2.600 -30.455 1.00 76.44 81 GLY A O 1
ATOM 605 N N . PRO A 1 82 ? 15.981 0.869 -31.872 1.00 77.50 82 PRO A N 1
ATOM 606 C CA . PRO A 1 82 ? 14.545 0.710 -32.154 1.00 77.50 82 PRO A CA 1
ATOM 607 C C . PRO A 1 82 ? 13.664 0.536 -30.909 1.00 77.50 82 PRO A C 1
ATOM 609 O O . PRO A 1 82 ? 12.476 0.846 -30.929 1.00 77.50 82 PRO A O 1
ATOM 612 N N . ALA A 1 83 ? 14.239 0.040 -29.809 1.00 76.75 83 ALA A N 1
ATOM 613 C CA . ALA A 1 83 ? 13.532 -0.132 -28.545 1.00 76.75 83 ALA A CA 1
ATOM 614 C C . ALA A 1 83 ? 13.251 1.205 -27.833 1.00 76.75 83 ALA A C 1
ATOM 616 O O . ALA A 1 83 ? 12.254 1.309 -27.122 1.00 76.75 83 ALA A O 1
ATOM 617 N N . ALA A 1 84 ? 14.086 2.231 -28.045 1.00 73.81 84 ALA A N 1
ATOM 618 C CA . ALA A 1 84 ? 13.838 3.579 -27.531 1.00 73.81 84 ALA A CA 1
ATOM 619 C C . ALA A 1 84 ? 12.708 4.268 -28.306 1.00 73.81 84 ALA A C 1
ATOM 621 O O . ALA A 1 84 ? 11.810 4.856 -27.709 1.00 73.81 84 ALA A O 1
ATOM 622 N N . GLU A 1 85 ? 12.702 4.118 -29.633 1.00 73.00 85 GLU A N 1
ATOM 623 C CA . GLU A 1 85 ? 11.650 4.654 -30.505 1.00 73.00 85 GLU A CA 1
ATOM 624 C C . GLU A 1 85 ? 10.289 3.994 -30.242 1.00 73.00 85 GLU A C 1
ATOM 626 O O . GLU A 1 85 ? 9.250 4.644 -30.339 1.00 73.00 85 GLU A O 1
ATOM 631 N N . ALA A 1 86 ? 10.289 2.718 -29.840 1.00 78.06 86 ALA A N 1
ATOM 632 C CA . ALA A 1 86 ? 9.087 1.984 -29.457 1.00 78.06 86 ALA A CA 1
ATOM 633 C C . ALA A 1 86 ? 8.563 2.319 -28.044 1.00 78.06 86 ALA A C 1
ATOM 635 O O . ALA A 1 86 ? 7.428 1.966 -27.724 1.00 78.06 86 ALA A O 1
ATOM 636 N N . ALA A 1 87 ? 9.342 3.000 -27.194 1.00 76.06 87 ALA A N 1
ATOM 637 C CA . ALA A 1 87 ? 8.951 3.283 -25.810 1.00 76.06 87 ALA A CA 1
ATOM 638 C C . ALA A 1 87 ? 7.865 4.368 -25.704 1.00 76.06 87 ALA A C 1
ATOM 640 O O . ALA A 1 87 ? 6.893 4.199 -24.968 1.00 76.06 87 ALA A O 1
ATOM 641 N N . LEU A 1 88 ? 7.993 5.450 -26.479 1.00 75.06 88 LEU A N 1
ATOM 642 C CA . LEU A 1 88 ? 7.003 6.533 -26.540 1.00 75.06 88 LEU A CA 1
ATOM 643 C C . LEU A 1 88 ? 5.604 6.039 -26.974 1.00 75.06 88 LEU A C 1
ATOM 645 O O . LEU A 1 88 ? 4.639 6.287 -26.250 1.00 75.06 88 LEU A O 1
ATOM 649 N N . PRO A 1 89 ? 5.442 5.290 -28.088 1.00 77.88 89 PRO A N 1
ATOM 650 C CA . PRO A 1 89 ? 4.134 4.763 -28.484 1.00 77.88 89 PRO A CA 1
ATOM 651 C C . PRO A 1 89 ? 3.597 3.673 -27.541 1.00 77.88 89 PRO A C 1
ATOM 653 O O . PRO A 1 89 ? 2.393 3.426 -27.535 1.00 77.88 89 PRO A O 1
ATOM 656 N N . ALA A 1 90 ? 4.451 3.038 -26.729 1.00 77.19 90 ALA A N 1
ATOM 657 C CA . ALA A 1 90 ? 4.044 2.067 -25.711 1.00 77.19 90 ALA A CA 1
ATOM 658 C C . ALA A 1 90 ? 3.527 2.712 -24.406 1.00 77.19 90 ALA A C 1
ATOM 660 O O . ALA A 1 90 ? 3.077 1.993 -23.513 1.00 77.19 90 ALA A O 1
ATOM 661 N N . GLY A 1 91 ? 3.561 4.046 -24.296 1.00 72.62 91 GLY A N 1
ATOM 662 C CA . GLY A 1 91 ? 3.041 4.784 -23.143 1.00 72.62 91 GLY A CA 1
ATOM 663 C C . GLY A 1 91 ? 4.084 5.134 -22.080 1.00 72.62 91 GLY A C 1
ATOM 664 O O . GLY A 1 91 ? 3.703 5.384 -20.939 1.00 72.62 91 GLY A O 1
ATOM 665 N N . ALA A 1 92 ? 5.376 5.143 -22.425 1.00 79.00 92 ALA A N 1
ATOM 666 C CA . ALA A 1 92 ? 6.402 5.769 -21.592 1.00 79.00 92 ALA A CA 1
ATOM 667 C C . ALA A 1 92 ? 6.362 7.300 -21.740 1.00 79.00 92 ALA A C 1
ATOM 669 O O . ALA A 1 92 ? 6.133 7.811 -22.836 1.00 79.00 92 ALA A O 1
ATOM 670 N N . ASP A 1 93 ? 6.629 8.025 -20.653 1.00 78.69 93 ASP A N 1
ATOM 671 C CA . ASP A 1 93 ? 6.712 9.489 -20.654 1.00 78.69 93 ASP A CA 1
ATOM 672 C C . ASP A 1 93 ? 7.984 9.981 -21.367 1.00 78.69 93 ASP A C 1
ATOM 674 O O . ASP A 1 93 ? 7.944 10.964 -22.102 1.00 78.69 93 ASP A O 1
ATOM 678 N N . GLU A 1 94 ? 9.107 9.275 -21.187 1.00 77.38 94 GLU A N 1
ATOM 679 C CA . GLU A 1 94 ? 10.367 9.516 -21.900 1.00 77.38 94 GLU A CA 1
ATOM 680 C C . GLU A 1 94 ? 11.074 8.187 -22.207 1.00 77.38 94 GLU A C 1
ATOM 682 O O . GLU A 1 94 ? 11.075 7.257 -21.396 1.00 77.38 94 GLU A O 1
ATOM 687 N N . GLY A 1 95 ? 11.702 8.100 -23.380 1.00 79.62 95 GLY A N 1
ATOM 688 C CA . GLY A 1 95 ? 12.535 6.971 -23.790 1.00 79.62 95 GLY A CA 1
ATOM 689 C C . GLY A 1 95 ? 13.874 7.471 -24.322 1.00 79.62 95 GLY A C 1
ATOM 690 O O . GLY A 1 95 ? 13.897 8.400 -25.126 1.00 79.62 95 GLY A O 1
ATOM 691 N N . GLY A 1 96 ? 14.985 6.880 -23.884 1.00 80.50 96 GLY A N 1
ATOM 692 C CA . GLY A 1 96 ? 16.316 7.305 -24.322 1.00 80.50 96 GLY A CA 1
ATOM 693 C C . GLY A 1 96 ? 17.452 6.431 -23.796 1.00 80.50 96 GLY A C 1
ATOM 694 O O . GLY A 1 96 ? 17.263 5.623 -22.888 1.00 80.50 96 GLY A O 1
ATOM 695 N N . GLY A 1 97 ? 18.631 6.587 -24.395 1.00 80.50 97 GLY A N 1
ATOM 696 C CA . GLY A 1 97 ? 19.855 5.883 -24.008 1.00 80.50 97 GLY A CA 1
ATOM 697 C C . GLY A 1 97 ? 20.771 6.776 -23.175 1.00 80.50 97 GLY A C 1
ATOM 698 O O . GLY A 1 97 ? 20.365 7.309 -22.142 1.00 80.50 97 GLY A O 1
ATOM 699 N N . ASP A 1 98 ? 21.994 6.973 -23.659 1.00 78.62 98 ASP A N 1
ATOM 700 C CA . ASP A 1 98 ? 23.065 7.667 -22.935 1.00 78.62 98 ASP A CA 1
ATOM 701 C C . ASP A 1 98 ? 22.715 9.122 -22.569 1.00 78.62 98 ASP A C 1
ATOM 703 O O . ASP A 1 98 ? 22.977 9.556 -21.449 1.00 78.62 98 ASP A O 1
ATOM 707 N N . GLU A 1 99 ? 22.010 9.848 -23.442 1.00 80.06 99 GLU A N 1
ATOM 708 C CA . GLU A 1 99 ? 21.572 11.231 -23.179 1.00 80.06 99 GLU A CA 1
ATOM 709 C C . GLU A 1 99 ? 20.604 11.334 -21.987 1.00 80.06 99 GLU A C 1
ATOM 711 O O . GLU A 1 99 ? 20.660 12.272 -21.189 1.00 80.06 99 GLU A O 1
ATOM 716 N N . LEU A 1 100 ? 19.715 10.347 -21.833 1.00 80.00 100 LEU A N 1
ATOM 717 C CA . LEU A 1 100 ? 18.755 10.304 -20.731 1.00 80.00 100 LEU A CA 1
ATOM 718 C C . LEU A 1 100 ? 19.451 9.941 -19.416 1.00 80.00 100 LEU A C 1
ATOM 720 O O . LEU A 1 100 ? 19.091 10.457 -18.359 1.00 80.00 100 LEU A O 1
ATOM 724 N N . ILE A 1 101 ? 20.473 9.085 -19.484 1.00 81.00 101 ILE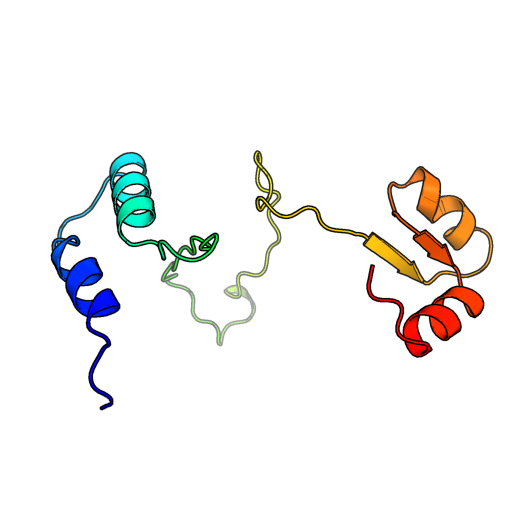 A N 1
ATOM 725 C CA . ILE A 1 101 ? 21.306 8.710 -18.339 1.00 81.00 101 ILE A CA 1
ATOM 726 C C . ILE A 1 101 ? 22.078 9.931 -17.829 1.00 81.00 101 ILE A C 1
ATOM 728 O O . ILE A 1 101 ? 22.058 10.201 -16.627 1.00 81.00 101 ILE A O 1
ATOM 732 N N . GLU A 1 102 ? 22.695 10.709 -18.722 1.00 83.12 102 GLU A N 1
ATOM 733 C CA . GLU A 1 102 ? 23.387 11.950 -18.356 1.00 83.12 102 GLU A CA 1
ATOM 734 C C . GLU A 1 102 ? 22.426 12.993 -17.770 1.00 83.12 102 GLU A C 1
ATOM 736 O O . GLU A 1 102 ? 22.725 13.606 -16.744 1.00 83.12 102 GLU A O 1
ATOM 741 N N . LYS A 1 103 ? 21.231 13.147 -18.353 1.00 81.44 103 LYS A N 1
ATOM 742 C CA . LYS A 1 103 ? 20.181 14.051 -17.854 1.00 81.44 103 LYS A CA 1
ATOM 743 C C . LYS A 1 103 ? 19.717 13.666 -16.441 1.00 81.44 103 LYS A C 1
ATOM 745 O O . LYS A 1 103 ? 19.597 14.534 -15.575 1.00 81.44 103 LYS A O 1
ATOM 750 N N . VAL A 1 104 ? 19.504 12.375 -16.174 1.00 83.50 104 VAL A N 1
ATOM 751 C CA . VAL A 1 104 ? 19.158 11.863 -14.832 1.00 83.50 104 VAL A CA 1
ATOM 752 C C . VAL A 1 104 ? 20.310 12.057 -13.847 1.00 83.50 104 VAL A C 1
ATOM 754 O O . VAL A 1 104 ? 20.081 12.531 -12.733 1.00 83.50 104 VAL A O 1
ATOM 757 N N . ALA A 1 105 ? 21.554 11.796 -14.257 1.00 81.12 105 ALA A N 1
ATOM 758 C CA . ALA A 1 105 ? 22.736 12.054 -13.435 1.00 81.12 105 ALA A CA 1
ATOM 759 C C . ALA A 1 105 ? 22.919 13.550 -13.105 1.00 81.12 105 ALA A C 1
ATOM 761 O O . ALA A 1 105 ? 23.381 13.888 -12.016 1.00 81.12 105 ALA A O 1
ATOM 762 N N . ALA A 1 106 ? 22.491 14.447 -13.999 1.00 84.81 106 ALA A N 1
ATOM 763 C CA . ALA A 1 106 ? 22.493 15.897 -13.804 1.00 84.81 106 ALA A CA 1
ATOM 764 C C . ALA A 1 106 ? 21.351 16.422 -12.902 1.00 84.81 106 ALA A C 1
ATOM 766 O O . ALA A 1 106 ? 21.225 17.633 -12.714 1.00 84.81 106 ALA A O 1
ATOM 767 N N . GLY A 1 107 ? 20.535 15.539 -12.313 1.00 78.75 107 GLY A N 1
ATOM 768 C CA . GLY A 1 107 ? 19.507 15.895 -11.326 1.00 78.75 107 GLY A CA 1
ATOM 769 C C . GLY A 1 107 ? 18.074 15.911 -11.859 1.00 78.75 107 GLY A C 1
ATOM 770 O O . GLY A 1 107 ? 17.176 16.441 -11.198 1.00 78.75 107 GLY A O 1
ATOM 771 N N . TYR A 1 108 ? 17.831 15.338 -13.037 1.00 75.00 108 TYR A N 1
ATOM 772 C CA . TYR A 1 108 ? 16.479 15.211 -13.567 1.00 75.00 108 TYR A CA 1
ATOM 773 C C . TYR A 1 108 ? 15.635 14.259 -12.708 1.00 75.00 108 TYR A C 1
ATOM 775 O O . TYR A 1 108 ? 15.977 13.095 -12.519 1.00 75.00 108 TYR A O 1
ATOM 783 N N . THR A 1 109 ? 14.538 14.783 -12.161 1.00 63.88 109 THR A N 1
ATOM 784 C CA . THR A 1 109 ? 13.657 14.103 -11.192 1.00 63.88 109 THR A CA 1
ATOM 785 C C . THR A 1 109 ? 12.184 14.186 -11.597 1.00 63.88 109 THR A C 1
ATOM 787 O O . THR A 1 109 ? 11.300 14.274 -10.742 1.00 63.88 109 THR A O 1
ATOM 790 N N . SER A 1 110 ? 11.900 14.185 -12.906 1.00 55.34 110 SER A N 1
ATOM 791 C CA . SER A 1 110 ? 10.529 13.976 -13.379 1.00 55.34 110 SER A CA 1
ATOM 792 C C . SER A 1 110 ? 10.096 12.552 -13.025 1.00 55.34 110 SER A C 1
ATOM 794 O O . SER A 1 110 ? 10.534 11.607 -13.700 1.00 55.34 110 SER A O 1
#

Radius of gyration: 21.75 Å; chains: 1; bounding box: 41×41×57 Å

Foldseek 3Di:
DDDDDPLQVVLVVLDDPPDDDDPVVVVVSVVVSDDPPDDDADDDDDDDPFDCVDPVRDDDDDDADPVHRPDDDAAEAADDDPVQVVQVVVDHPHGYHPVVVVVVVVPDDD